Protein AF-A0A937JXT3-F1 (afdb_monomer_lite)

pLDDT: mean 71.72, std 16.92, range [28.88, 92.5]

Foldseek 3Di:
DQKDKDKDWDQQDDDPDDDDDDDDRRATWIKIKIWGNDDDPQFFKKWKAKQVGDTQDIDTDDPGDIDIDGQGGCDDPVDHRDWIKIKIFTHGPVRHTPDIWIWTQDSVRAIDIPNDGDDDD

Secondary structure (DSSP, 8-state):
--EEEEEEEEP------SSS--------EEEEEEEE----TT--EEEEEETTSSEEEEEE--SSEEEEEEEEESS-SSS----EEEEEEEE-SS--EEEEEEEEEPTTS-EEETTEE----

Structure (mmCIF, N/CA/C/O backbone):
data_AF-A0A937JXT3-F1
#
_entry.id   AF-A0A937JXT3-F1
#
loop_
_atom_site.group_PDB
_atom_site.id
_atom_site.type_symbol
_atom_site.label_atom_id
_atom_site.label_alt_id
_atom_site.label_comp_id
_atom_site.label_asym_id
_atom_site.label_entity_id
_atom_site.label_seq_id
_atom_site.pdbx_PDB_ins_code
_atom_site.Cartn_x
_atom_site.Cartn_y
_atom_site.Cartn_z
_atom_site.occupancy
_atom_site.B_iso_or_equiv
_atom_site.auth_seq_id
_atom_site.auth_comp_id
_atom_site.auth_asym_id
_atom_site.auth_atom_id
_atom_site.pdbx_PDB_model_num
ATOM 1 N N . MET A 1 1 ? -14.478 -3.717 0.810 1.00 50.09 1 MET A N 1
ATOM 2 C CA . MET A 1 1 ? -13.106 -3.460 0.317 1.00 50.09 1 MET A CA 1
ATOM 3 C C . MET A 1 1 ? -12.657 -2.158 0.967 1.00 50.09 1 MET A C 1
ATOM 5 O O . MET A 1 1 ? -13.397 -1.197 0.845 1.00 50.09 1 MET A O 1
ATOM 9 N N . LYS A 1 2 ? -11.562 -2.162 1.744 1.00 61.72 2 LYS A N 1
ATOM 10 C CA . LYS A 1 2 ? -11.177 -1.093 2.701 1.00 61.72 2 LYS A CA 1
ATOM 11 C C . LYS A 1 2 ? -10.433 0.109 2.080 1.00 61.72 2 LYS A C 1
ATOM 13 O O . LYS A 1 2 ? -9.911 0.950 2.808 1.00 61.72 2 LYS A O 1
ATOM 18 N N . VAL A 1 3 ? -10.283 0.128 0.755 1.00 60.78 3 VAL A N 1
ATOM 19 C CA . VAL A 1 3 ? -9.265 0.938 0.079 1.00 60.78 3 VAL A CA 1
ATOM 20 C C . VAL A 1 3 ? -9.788 1.471 -1.248 1.00 60.78 3 VAL A C 1
ATOM 22 O O . VAL A 1 3 ? -10.314 0.705 -2.058 1.00 60.78 3 VAL A O 1
ATOM 25 N N . GLU A 1 4 ? -9.591 2.767 -1.457 1.00 67.19 4 GLU A N 1
ATOM 26 C CA . GLU A 1 4 ? -9.644 3.429 -2.757 1.00 67.19 4 GLU A CA 1
ATOM 27 C C . GLU A 1 4 ? -8.205 3.714 -3.204 1.00 67.19 4 GLU A C 1
ATOM 29 O O . GLU A 1 4 ? -7.308 3.884 -2.379 1.00 67.19 4 GLU A O 1
ATOM 34 N N . TYR A 1 5 ? -7.934 3.716 -4.507 1.00 64.62 5 TYR A N 1
ATOM 35 C CA . TYR A 1 5 ? -6.585 3.982 -5.001 1.00 64.62 5 TYR A CA 1
ATOM 36 C C . TYR A 1 5 ? -6.616 4.939 -6.185 1.00 64.62 5 TYR A C 1
ATOM 38 O O . TYR A 1 5 ? -7.552 4.956 -6.986 1.00 64.62 5 TYR A O 1
ATOM 46 N N . LYS A 1 6 ? -5.544 5.719 -6.314 1.00 68.31 6 LYS A N 1
ATOM 47 C CA . LYS A 1 6 ? -5.309 6.602 -7.447 1.00 68.31 6 LYS A CA 1
ATOM 48 C C . LYS A 1 6 ? -3.858 6.484 -7.886 1.00 68.31 6 LYS A C 1
ATOM 50 O O . LYS A 1 6 ? -2.939 6.844 -7.153 1.00 68.31 6 LYS A O 1
ATOM 55 N N . LEU A 1 7 ? -3.662 6.011 -9.112 1.00 61.94 7 LEU A N 1
ATOM 56 C CA . LEU A 1 7 ? -2.362 6.065 -9.766 1.00 61.94 7 LEU A CA 1
ATOM 57 C C . LEU A 1 7 ? -2.123 7.494 -10.259 1.00 61.94 7 LEU A C 1
ATOM 59 O O . LEU A 1 7 ? -3.008 8.099 -10.871 1.00 61.94 7 LEU A O 1
ATOM 63 N N . LYS A 1 8 ? -0.949 8.048 -9.963 1.00 66.62 8 LYS A N 1
ATOM 64 C CA . LYS A 1 8 ? -0.518 9.341 -10.491 1.00 66.62 8 LYS A CA 1
ATOM 65 C C . LYS A 1 8 ? 0.861 9.171 -11.104 1.00 66.62 8 LYS A C 1
ATOM 67 O O . LYS A 1 8 ? 1.830 8.890 -10.406 1.00 66.62 8 LYS A O 1
ATOM 72 N N . GLU A 1 9 ? 0.946 9.381 -12.407 1.00 59.22 9 GLU A N 1
ATOM 73 C CA . GLU A 1 9 ? 2.228 9.621 -13.051 1.00 59.22 9 GLU A CA 1
ATOM 74 C C . GLU A 1 9 ? 2.586 11.088 -12.829 1.00 59.22 9 GLU A C 1
ATOM 76 O O . GLU A 1 9 ? 1.801 11.989 -13.150 1.00 59.22 9 GLU A O 1
ATOM 81 N N . LYS A 1 10 ? 3.734 11.338 -12.200 1.00 60.78 10 LYS A N 1
ATOM 82 C CA . LYS A 1 10 ? 4.259 12.694 -12.103 1.00 60.78 10 LYS A CA 1
ATOM 83 C C . LYS A 1 10 ? 5.113 12.951 -13.341 1.00 60.78 10 LYS A C 1
ATOM 85 O O . LYS A 1 10 ? 6.071 12.205 -13.562 1.00 60.78 10 LYS A O 1
ATOM 90 N N . PRO A 1 11 ? 4.791 13.987 -14.139 1.00 52.75 11 PRO A N 1
ATOM 91 C CA . PRO A 1 11 ? 5.668 14.381 -15.225 1.00 52.75 11 PRO A CA 1
ATOM 92 C C . PRO A 1 11 ? 7.018 14.808 -14.647 1.00 52.75 11 PRO A C 1
ATOM 94 O O . PRO A 1 11 ? 7.087 15.292 -13.512 1.00 52.75 11 PRO A O 1
ATOM 97 N N . ALA A 1 12 ? 8.067 14.662 -15.451 1.00 53.75 12 ALA A N 1
ATOM 98 C CA . ALA A 1 12 ? 9.368 15.268 -15.214 1.00 53.75 12 ALA A CA 1
ATOM 99 C C . ALA A 1 12 ? 9.197 16.716 -14.719 1.00 53.75 12 ALA A C 1
ATOM 101 O O . ALA A 1 12 ? 8.718 17.583 -15.455 1.00 53.75 12 ALA A O 1
ATOM 102 N N . SER A 1 13 ? 9.533 16.998 -13.460 1.00 49.38 13 SER A N 1
ATOM 103 C CA . SER A 1 13 ? 9.467 18.365 -12.951 1.00 49.38 13 SER A CA 1
ATOM 104 C C . SER A 1 13 ? 10.636 19.161 -13.525 1.00 49.38 13 SER A C 1
ATOM 106 O O . SER A 1 13 ? 11.784 18.915 -13.158 1.00 49.38 13 SER A O 1
ATOM 108 N N . LEU A 1 14 ? 10.355 20.132 -14.398 1.00 42.19 14 LEU A N 1
ATOM 109 C CA . LEU A 1 14 ? 11.314 21.171 -14.773 1.00 42.19 14 LEU A CA 1
ATOM 110 C C . LEU A 1 14 ? 11.634 22.004 -13.525 1.00 42.19 14 LEU A C 1
ATOM 112 O O . LEU A 1 14 ? 10.868 22.892 -13.151 1.00 42.19 14 LEU A O 1
ATOM 116 N N . TYR A 1 15 ? 12.765 21.742 -12.875 1.00 40.72 15 TYR A N 1
ATOM 117 C CA . TYR A 1 15 ? 13.354 22.750 -12.000 1.00 40.72 15 TYR A CA 1
ATOM 118 C C . TYR A 1 15 ? 13.845 23.900 -12.888 1.00 40.72 15 TYR A C 1
ATOM 120 O O . TYR A 1 15 ? 14.704 23.702 -13.745 1.00 40.72 15 TYR A O 1
ATOM 128 N N . GLN A 1 16 ? 13.305 25.108 -12.696 1.00 41.12 16 GLN A N 1
ATOM 129 C CA . GLN A 1 16 ? 13.951 26.319 -13.205 1.00 41.12 16 GLN A CA 1
ATOM 130 C C . GLN A 1 16 ? 15.275 26.488 -12.453 1.00 41.12 16 GLN A C 1
ATOM 132 O O . GLN A 1 16 ? 15.296 26.774 -11.256 1.00 41.12 16 GLN A O 1
ATOM 137 N N . GLN A 1 17 ? 16.380 26.238 -13.153 1.00 43.50 17 GLN A N 1
ATOM 138 C CA . GLN A 1 17 ? 17.733 26.328 -12.622 1.00 43.50 17 GLN A CA 1
ATOM 139 C C . GLN A 1 17 ? 18.188 27.796 -12.643 1.00 43.50 17 GLN A C 1
ATOM 141 O O . GLN A 1 17 ? 18.225 28.422 -13.702 1.00 43.50 17 GLN A O 1
ATOM 146 N N . ASN A 1 18 ? 18.591 28.334 -11.491 1.00 43.50 18 ASN A N 1
ATOM 147 C CA . ASN A 1 18 ? 19.549 29.434 -11.470 1.00 43.50 18 ASN A CA 1
ATOM 148 C C . ASN A 1 18 ? 20.945 28.822 -11.655 1.00 43.50 18 ASN A C 1
ATOM 150 O O . ASN A 1 18 ? 21.448 28.153 -10.760 1.00 43.50 18 ASN A O 1
ATOM 154 N N . ASN A 1 19 ? 21.533 29.085 -12.822 1.00 47.09 19 ASN A N 1
ATOM 155 C CA . ASN A 1 19 ? 22.944 28.933 -13.184 1.00 47.09 19 ASN A CA 1
ATOM 156 C C . ASN A 1 19 ? 23.577 27.529 -13.127 1.00 47.09 19 ASN A C 1
ATOM 158 O O . ASN A 1 19 ? 24.168 27.136 -12.126 1.00 47.09 19 ASN A O 1
ATOM 162 N N . GLY A 1 20 ? 23.660 26.907 -14.308 1.00 45.91 20 GLY A N 1
ATOM 163 C CA . GLY A 1 20 ? 24.872 26.214 -14.750 1.00 45.91 20 GLY A CA 1
ATOM 164 C C . GLY A 1 20 ? 24.819 24.689 -14.709 1.00 45.91 20 GLY A C 1
ATOM 165 O O . GLY A 1 20 ? 24.844 24.086 -13.642 1.00 45.91 20 GLY A O 1
ATOM 166 N N . THR A 1 21 ? 24.947 24.092 -15.898 1.00 38.97 21 THR A N 1
ATOM 167 C CA . THR A 1 21 ? 25.153 22.658 -16.205 1.00 38.97 21 THR A CA 1
ATOM 168 C C . THR A 1 21 ? 23.863 21.828 -16.301 1.00 38.97 21 THR A C 1
ATOM 170 O O . THR A 1 21 ? 23.246 21.442 -15.309 1.00 38.97 21 THR A O 1
ATOM 173 N N . LEU A 1 22 ? 23.470 21.574 -17.554 1.00 48.66 22 LEU A N 1
ATOM 174 C CA . LEU A 1 22 ? 22.376 20.711 -18.000 1.00 48.66 22 LEU A CA 1
ATOM 175 C C . LEU A 1 22 ? 22.912 19.293 -18.239 1.00 48.66 22 LEU A C 1
ATOM 177 O O . LEU A 1 22 ? 23.279 18.982 -19.363 1.00 48.66 22 LEU A O 1
ATOM 181 N N . GLU A 1 23 ? 22.927 18.438 -17.222 1.00 43.78 23 GLU A N 1
ATOM 182 C CA . GLU A 1 23 ? 22.918 16.980 -17.411 1.00 43.78 23 GLU A CA 1
ATOM 183 C C . GLU A 1 23 ? 22.148 16.354 -16.246 1.00 43.78 23 GLU A C 1
ATOM 185 O O . GLU A 1 23 ? 22.636 16.339 -15.119 1.00 43.78 23 GLU A O 1
ATOM 190 N N . ASN A 1 24 ? 20.900 15.962 -16.523 1.00 41.91 24 ASN A N 1
ATOM 191 C CA . ASN A 1 24 ? 20.059 14.965 -15.840 1.00 41.91 24 ASN A CA 1
ATOM 192 C C . ASN A 1 24 ? 18.594 15.361 -16.029 1.00 41.91 24 ASN A C 1
ATOM 194 O O . ASN A 1 24 ? 17.974 16.014 -15.189 1.00 41.91 24 ASN A O 1
ATOM 198 N N . SER A 1 25 ? 18.054 14.982 -17.185 1.00 49.69 25 SER A N 1
ATOM 199 C CA . SER A 1 25 ? 16.621 14.939 -17.457 1.00 49.69 25 SER A CA 1
ATOM 200 C C . SER A 1 25 ? 15.942 14.196 -16.303 1.00 49.69 25 SER A C 1
ATOM 202 O O . SER A 1 25 ? 16.152 12.999 -16.136 1.00 49.69 25 SER A O 1
ATOM 204 N N . ILE A 1 26 ? 15.180 14.895 -15.462 1.00 58.06 26 ILE A N 1
ATOM 205 C CA . ILE A 1 26 ? 14.429 14.253 -14.378 1.00 58.06 26 ILE A CA 1
ATOM 206 C C . ILE A 1 26 ? 13.385 13.364 -15.046 1.00 58.06 26 ILE A C 1
ATOM 208 O O . ILE A 1 26 ? 12.520 13.868 -15.752 1.00 58.06 26 ILE A O 1
ATOM 212 N N . LEU A 1 27 ? 13.509 12.051 -14.887 1.00 59.69 27 LEU A N 1
ATOM 213 C CA . LEU A 1 27 ? 12.651 11.089 -15.569 1.00 59.69 27 LEU A CA 1
ATOM 214 C C . LEU A 1 27 ? 11.233 11.093 -14.970 1.00 59.69 27 LEU A C 1
ATOM 216 O O . LEU A 1 27 ? 11.066 11.394 -13.781 1.00 59.69 27 LEU A O 1
ATOM 220 N N . PRO A 1 28 ? 10.199 10.775 -15.770 1.00 63.25 28 PRO A N 1
ATOM 221 C CA . PRO A 1 28 ? 8.847 10.594 -15.256 1.00 63.25 28 PRO A CA 1
ATOM 222 C C . PRO A 1 28 ? 8.833 9.493 -14.188 1.00 63.25 28 PRO A C 1
ATOM 224 O O . PRO A 1 28 ? 9.488 8.458 -14.321 1.00 63.25 28 PRO A O 1
ATOM 227 N N . HIS A 1 29 ? 8.111 9.750 -13.098 1.00 70.56 29 HIS A N 1
ATOM 228 C CA . HIS A 1 29 ? 8.116 8.914 -11.901 1.00 70.56 29 HIS A CA 1
ATOM 229 C C . HIS A 1 29 ? 6.697 8.463 -11.556 1.00 70.56 29 HIS A C 1
ATOM 231 O O . HIS A 1 29 ? 5.757 9.269 -11.538 1.00 70.56 29 HIS A O 1
ATOM 237 N N . LEU A 1 30 ? 6.541 7.175 -11.250 1.00 73.38 30 LEU A N 1
ATOM 238 C CA . LEU A 1 30 ? 5.249 6.581 -10.940 1.00 73.38 30 LEU A CA 1
ATOM 239 C C . LEU A 1 30 ? 5.014 6.534 -9.430 1.00 73.38 30 LEU A C 1
ATOM 241 O O . LEU A 1 30 ? 5.750 5.892 -8.678 1.00 73.38 30 LEU A O 1
ATOM 245 N N . GLU A 1 31 ? 3.939 7.184 -8.987 1.00 82.00 31 GLU A N 1
ATOM 246 C CA . GLU A 1 31 ? 3.476 7.128 -7.604 1.00 82.00 31 GLU A CA 1
ATOM 247 C C . GLU A 1 31 ? 2.091 6.490 -7.526 1.00 82.00 31 GLU A C 1
ATOM 249 O O . GLU A 1 31 ? 1.144 6.888 -8.212 1.00 82.00 31 GLU A O 1
ATOM 254 N N . LEU A 1 32 ? 1.948 5.528 -6.620 1.00 81.50 32 LEU A N 1
ATOM 255 C CA . LEU A 1 32 ? 0.656 4.965 -6.264 1.00 81.50 32 LEU A CA 1
ATOM 256 C C . LEU A 1 32 ? 0.184 5.582 -4.949 1.00 81.50 32 LEU A C 1
ATOM 258 O O . LEU A 1 32 ? 0.763 5.330 -3.893 1.00 81.50 32 LEU A O 1
ATOM 262 N N . ALA A 1 33 ? -0.886 6.374 -5.014 1.00 85.50 33 ALA A N 1
ATOM 263 C CA . ALA A 1 33 ? -1.589 6.848 -3.832 1.00 85.50 33 ALA A CA 1
ATOM 264 C C . ALA A 1 33 ? -2.704 5.858 -3.471 1.00 85.50 33 ALA A C 1
ATOM 266 O O . ALA A 1 33 ? -3.554 5.524 -4.299 1.00 85.50 33 ALA A O 1
ATOM 267 N N . ILE A 1 34 ? -2.689 5.382 -2.233 1.00 82.94 34 ILE A N 1
ATOM 268 C CA . ILE A 1 34 ? -3.642 4.424 -1.685 1.00 82.94 34 ILE A CA 1
ATOM 269 C C . ILE A 1 34 ? -4.367 5.115 -0.537 1.00 82.94 34 ILE A C 1
ATOM 271 O O . ILE A 1 34 ? -3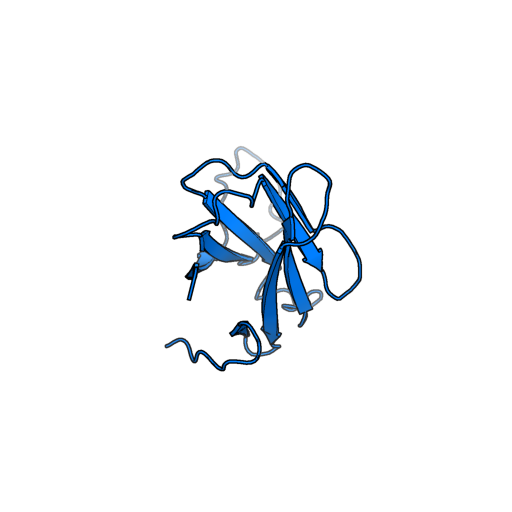.785 5.349 0.524 1.00 82.94 34 ILE A O 1
ATOM 275 N N . ASP A 1 35 ? -5.632 5.444 -0.756 1.00 82.88 35 ASP A N 1
ATOM 276 C CA . ASP A 1 35 ? -6.493 6.065 0.238 1.00 82.88 35 ASP A CA 1
ATOM 277 C C . ASP A 1 35 ? -7.173 4.972 1.065 1.00 82.88 35 ASP A C 1
ATOM 279 O O . ASP A 1 35 ? -7.983 4.175 0.580 1.00 82.88 35 ASP A O 1
ATOM 283 N N . ILE A 1 36 ? -6.825 4.913 2.349 1.00 78.50 36 ILE A N 1
ATOM 284 C CA . ILE A 1 36 ? -7.425 3.960 3.279 1.00 78.50 36 ILE A CA 1
ATOM 285 C C . ILE A 1 36 ? -8.701 4.591 3.833 1.00 78.50 36 ILE A C 1
ATOM 287 O O . ILE A 1 36 ? -8.660 5.451 4.718 1.00 78.50 36 ILE A O 1
ATOM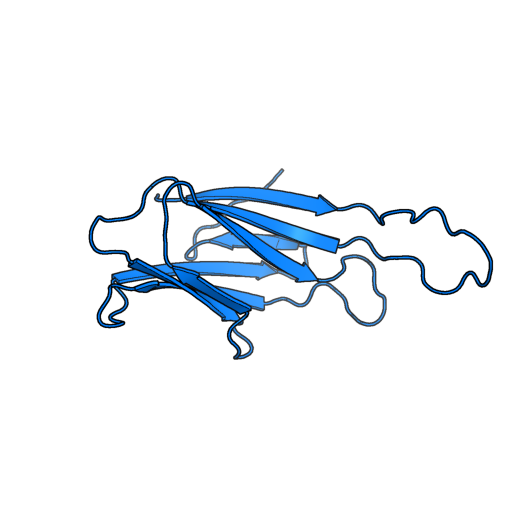 291 N N . THR A 1 37 ? -9.846 4.162 3.303 1.00 76.81 37 THR A N 1
ATOM 292 C CA . THR A 1 37 ? -11.163 4.732 3.628 1.00 76.81 37 THR A CA 1
ATOM 293 C C . THR A 1 37 ? -11.709 4.229 4.962 1.00 76.81 37 THR A C 1
ATOM 295 O O . THR A 1 37 ? -12.447 4.938 5.647 1.00 76.81 37 THR A O 1
ATOM 298 N N . SER A 1 38 ? -11.305 3.029 5.380 1.00 74.62 38 SER A N 1
ATOM 299 C CA . SER A 1 38 ? -11.685 2.436 6.662 1.00 74.62 38 SER A CA 1
ATOM 300 C C . SER A 1 38 ? -10.510 1.690 7.289 1.00 74.62 38 SER A C 1
ATOM 302 O O . SER A 1 38 ? -9.906 0.851 6.624 1.00 74.62 38 SER A O 1
ATOM 304 N N . ILE A 1 39 ? -10.252 1.948 8.572 1.00 76.75 39 ILE A N 1
ATOM 305 C CA . ILE A 1 39 ? -9.392 1.117 9.429 1.00 76.75 39 ILE A CA 1
ATOM 306 C C . ILE A 1 39 ? -10.231 0.557 10.576 1.00 76.75 39 ILE A C 1
ATOM 308 O O . ILE A 1 39 ? -11.139 1.253 11.061 1.00 76.75 39 ILE A O 1
ATOM 312 N N . GLU A 1 40 ? -9.926 -0.671 10.986 1.00 80.94 40 GLU A N 1
ATOM 313 C CA . GLU A 1 40 ? -10.514 -1.283 12.179 1.00 80.94 40 GLU A CA 1
ATOM 314 C C . GLU A 1 40 ? -10.069 -0.521 13.436 1.00 80.94 40 GLU A C 1
ATOM 316 O O . GLU A 1 40 ? -8.998 0.091 13.438 1.00 80.94 40 GLU A O 1
ATOM 321 N N . PRO A 1 41 ? -10.853 -0.546 14.528 1.00 80.38 41 PRO A N 1
ATOM 322 C CA . PRO A 1 41 ? -10.490 0.138 15.772 1.00 80.38 41 PRO A CA 1
ATOM 323 C C . PRO A 1 41 ? -9.153 -0.322 16.373 1.00 80.38 41 PRO A C 1
ATOM 325 O O . PRO A 1 41 ? -8.481 0.458 17.048 1.00 80.38 41 PRO A O 1
ATOM 328 N N . GLU A 1 42 ? -8.786 -1.579 16.131 1.00 85.44 42 GLU A N 1
ATOM 329 C CA . GLU A 1 42 ? -7.580 -2.223 16.657 1.00 85.44 42 GLU A CA 1
ATOM 330 C C . GLU A 1 42 ? -6.344 -1.956 15.782 1.00 85.44 42 GLU A C 1
ATOM 332 O O . GLU A 1 42 ? -5.216 -2.035 16.263 1.00 85.44 42 GLU A O 1
ATOM 337 N N . GLU A 1 43 ? -6.536 -1.559 14.518 1.00 82.25 43 GLU A N 1
ATOM 338 C CA . GLU A 1 43 ? -5.443 -1.251 13.595 1.00 82.25 43 GLU A CA 1
ATOM 339 C C . GLU A 1 43 ? -4.740 0.049 14.023 1.00 82.25 43 GLU A C 1
ATOM 341 O O . GLU A 1 43 ? -5.296 1.151 13.999 1.00 82.25 43 GLU A O 1
ATOM 346 N N . PHE A 1 44 ? -3.467 -0.077 14.393 1.00 86.50 44 PHE A N 1
ATOM 347 C CA . PHE A 1 44 ? -2.669 0.995 14.979 1.00 86.50 44 PHE A CA 1
ATOM 348 C C . PHE A 1 44 ? -1.498 1.434 14.103 1.00 86.50 44 PHE A C 1
ATOM 350 O O . PHE A 1 44 ? -1.140 2.616 14.095 1.00 86.50 44 PHE A O 1
ATOM 357 N N . ARG A 1 45 ? -0.875 0.510 13.374 1.00 91.31 45 ARG A N 1
ATOM 358 C CA . ARG A 1 45 ? 0.310 0.772 12.551 1.00 91.31 45 ARG A CA 1
ATOM 359 C C . ARG A 1 45 ? 0.139 0.138 11.182 1.00 91.31 45 ARG A C 1
ATOM 361 O O . ARG A 1 45 ? -0.484 -0.905 11.041 1.00 91.31 45 ARG A O 1
ATOM 368 N N . VAL A 1 46 ? 0.706 0.789 10.176 1.00 90.19 46 VAL A N 1
ATOM 369 C CA . VAL A 1 46 ? 0.847 0.244 8.833 1.00 90.19 46 VAL A CA 1
ATOM 370 C C . VAL A 1 46 ? 2.314 0.130 8.471 1.00 90.19 46 VAL A C 1
ATOM 372 O O . VAL A 1 46 ? 3.091 1.055 8.709 1.00 90.19 46 VAL A O 1
ATOM 375 N N . ASN A 1 47 ? 2.680 -1.014 7.908 1.00 91.44 47 ASN A N 1
ATOM 376 C CA . ASN A 1 47 ? 4.011 -1.299 7.394 1.00 91.44 47 ASN A CA 1
ATOM 377 C C . ASN A 1 47 ? 3.879 -1.716 5.938 1.00 91.44 47 ASN A C 1
ATOM 379 O O . ASN A 1 47 ? 3.015 -2.518 5.601 1.00 91.44 47 ASN A O 1
ATOM 383 N N . VAL A 1 48 ? 4.732 -1.183 5.081 1.00 90.56 48 VAL A N 1
ATOM 384 C CA . VAL A 1 48 ? 4.810 -1.538 3.673 1.00 90.56 48 VAL A CA 1
ATOM 385 C C . VAL A 1 48 ? 6.161 -2.175 3.436 1.00 90.56 48 VAL A C 1
ATOM 387 O O . VAL A 1 48 ? 7.191 -1.552 3.676 1.00 90.56 48 VAL A O 1
ATOM 390 N N . MET A 1 49 ? 6.141 -3.404 2.947 1.00 90.44 49 MET A N 1
ATOM 391 C CA . MET A 1 49 ? 7.324 -4.184 2.615 1.00 90.44 49 MET A CA 1
ATOM 392 C C . MET A 1 49 ? 7.381 -4.399 1.105 1.00 90.44 49 MET A C 1
ATOM 394 O O . MET A 1 49 ? 6.356 -4.696 0.490 1.00 90.44 49 MET A O 1
ATOM 398 N N . SER A 1 50 ? 8.567 -4.276 0.515 1.00 89.06 50 SER A N 1
ATOM 399 C CA . SER A 1 50 ? 8.825 -4.723 -0.856 1.00 89.06 50 SER A CA 1
ATOM 400 C C . SER A 1 50 ? 8.935 -6.249 -0.893 1.00 89.06 50 SER A C 1
ATOM 402 O O . SER A 1 50 ? 9.428 -6.879 0.047 1.00 89.06 50 SER A O 1
ATOM 404 N N . GLY A 1 51 ? 8.499 -6.846 -2.000 1.00 85.38 51 GLY A N 1
ATOM 405 C CA . GLY A 1 51 ? 8.586 -8.281 -2.257 1.00 85.38 51 GLY A CA 1
ATOM 406 C C . GLY A 1 51 ? 10.020 -8.736 -2.513 1.00 85.38 51 GLY A C 1
ATOM 407 O O . GLY A 1 51 ? 10.319 -9.919 -2.373 1.00 85.38 51 GLY A O 1
ATOM 408 N N . GLN A 1 52 ? 10.917 -7.797 -2.819 1.00 84.25 52 GLN A N 1
ATOM 409 C CA . GLN A 1 52 ? 12.360 -8.023 -2.915 1.00 84.25 52 GLN A CA 1
ATOM 410 C C . GLN A 1 52 ? 13.044 -8.087 -1.539 1.00 84.25 52 GLN A C 1
ATOM 412 O O . GLN A 1 52 ? 14.231 -8.392 -1.454 1.00 84.25 52 GLN A O 1
ATOM 417 N N . GLY A 1 53 ? 12.291 -7.853 -0.461 1.00 78.12 53 GLY A N 1
ATOM 418 C CA . GLY A 1 53 ? 12.810 -7.761 0.894 1.00 78.12 53 GLY A CA 1
ATOM 419 C C . GLY A 1 53 ? 13.238 -6.331 1.207 1.00 78.12 53 GLY A C 1
ATOM 420 O O . GLY A 1 53 ? 14.104 -5.759 0.556 1.00 78.12 53 GLY A O 1
ATOM 421 N N . GLY A 1 54 ? 12.610 -5.736 2.217 1.00 84.50 54 GLY A N 1
ATOM 422 C CA . GLY A 1 54 ? 12.917 -4.379 2.664 1.00 84.50 54 GLY A CA 1
ATOM 423 C C . GLY A 1 54 ? 11.665 -3.626 3.084 1.00 84.50 54 GLY A C 1
ATOM 424 O O . GLY A 1 54 ? 10.611 -3.753 2.460 1.00 84.50 54 GLY A O 1
ATOM 425 N N . GLU A 1 55 ? 11.780 -2.850 4.158 1.00 88.94 55 GLU A N 1
ATOM 426 C CA . GLU A 1 55 ? 10.722 -1.942 4.589 1.00 88.94 55 GLU A CA 1
ATOM 427 C C . GLU A 1 55 ? 10.746 -0.688 3.710 1.00 88.94 55 GLU A C 1
ATOM 429 O O . GLU A 1 55 ? 11.736 0.038 3.661 1.00 88.94 55 GLU A O 1
ATOM 434 N N . VAL A 1 56 ? 9.645 -0.447 3.004 1.00 88.19 56 VAL A N 1
ATOM 435 C CA . VAL A 1 56 ? 9.432 0.749 2.179 1.00 88.19 56 VAL A CA 1
ATOM 436 C C . VAL A 1 56 ? 8.894 1.888 3.036 1.00 88.19 56 VAL A C 1
ATOM 438 O O . VAL A 1 56 ? 9.238 3.051 2.839 1.00 88.19 56 VAL A O 1
ATOM 441 N N . MET A 1 57 ? 8.008 1.566 3.977 1.00 88.62 57 MET A N 1
ATOM 442 C CA . MET A 1 57 ? 7.371 2.551 4.838 1.00 88.62 57 MET A CA 1
ATOM 443 C C . MET A 1 57 ? 6.873 1.896 6.114 1.00 88.62 57 MET A C 1
ATOM 445 O O . MET A 1 57 ? 6.291 0.818 6.077 1.00 88.62 57 MET A O 1
ATOM 449 N N . SER A 1 58 ? 6.965 2.612 7.228 1.00 90.94 58 SER A N 1
ATOM 450 C CA . SER A 1 58 ? 6.257 2.247 8.445 1.00 90.94 58 SER A CA 1
ATOM 451 C C . SER A 1 58 ? 5.711 3.479 9.147 1.00 90.94 58 SER A C 1
ATOM 453 O O . SER A 1 58 ? 6.427 4.455 9.377 1.00 90.94 58 SER A O 1
ATOM 455 N N . LYS A 1 59 ? 4.413 3.477 9.459 1.00 89.38 59 LYS A N 1
ATOM 456 C CA . LYS A 1 59 ? 3.729 4.647 10.015 1.00 89.38 59 LYS A CA 1
ATOM 457 C C . LYS A 1 59 ? 2.605 4.248 10.960 1.00 89.38 59 LYS A C 1
ATOM 459 O O . LYS A 1 59 ? 1.860 3.305 10.719 1.00 89.38 59 LYS A O 1
ATOM 464 N N . ARG A 1 60 ? 2.432 5.017 12.033 1.00 88.88 60 ARG A N 1
ATOM 465 C CA . ARG A 1 60 ? 1.258 4.909 12.907 1.00 88.88 60 ARG A CA 1
ATOM 466 C C . ARG A 1 60 ? 0.016 5.453 12.200 1.00 88.88 60 ARG A C 1
ATOM 468 O O . ARG A 1 60 ? 0.056 6.540 11.619 1.00 88.88 60 ARG A O 1
ATOM 475 N N . LEU A 1 61 ? -1.090 4.727 12.293 1.00 84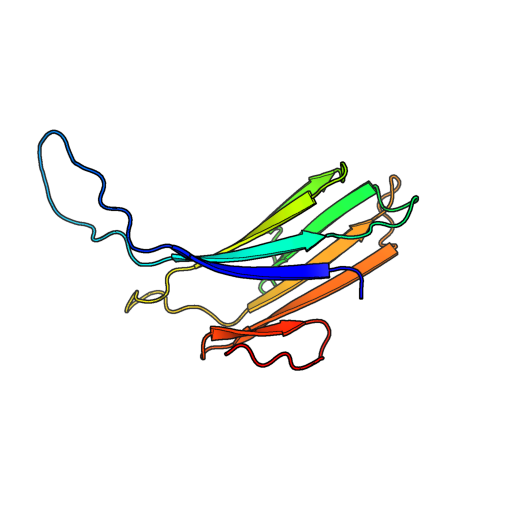.25 61 LEU A N 1
ATOM 476 C CA . LEU A 1 61 ? -2.350 5.097 11.676 1.00 84.25 61 LEU A CA 1
ATOM 477 C C . LEU A 1 61 ? -3.010 6.259 12.449 1.00 84.25 61 LEU A C 1
ATOM 479 O O . LEU A 1 61 ? -3.250 6.173 13.653 1.00 84.25 61 LEU A O 1
ATOM 483 N N . LYS A 1 62 ? -3.294 7.371 11.760 1.00 76.75 62 LYS A N 1
ATOM 484 C CA . LYS A 1 62 ? -4.155 8.478 12.211 1.00 76.75 62 LYS A CA 1
ATOM 485 C C . LYS A 1 62 ? -5.102 8.850 11.067 1.00 76.75 62 LYS A C 1
ATOM 487 O O . LYS A 1 62 ? -4.615 9.298 10.039 1.00 76.75 62 LYS A O 1
ATOM 492 N N . LYS A 1 63 ? -6.418 8.650 11.217 1.00 69.12 63 LYS A N 1
ATOM 493 C CA . LYS A 1 63 ? -7.405 8.953 10.158 1.00 69.12 63 LYS A CA 1
ATOM 494 C C . LYS A 1 63 ? -7.404 10.452 9.785 1.00 69.12 63 LYS A C 1
ATOM 496 O O . LYS A 1 63 ? -7.292 11.271 10.699 1.00 69.12 63 LYS A O 1
ATOM 501 N N . PRO A 1 64 ? -7.641 10.813 8.507 1.00 63.88 64 PRO A N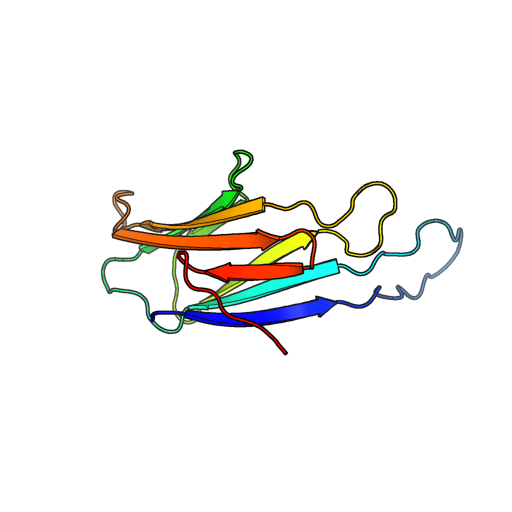 1
ATOM 502 C CA . PRO A 1 64 ? -7.587 9.970 7.301 1.00 63.88 64 PRO A CA 1
ATOM 503 C C . PRO A 1 64 ? -6.138 9.705 6.843 1.00 63.88 64 PRO A C 1
ATOM 505 O O . PRO A 1 64 ? -5.242 10.494 7.139 1.00 63.88 64 PRO A O 1
ATOM 508 N N . ILE A 1 65 ? -5.899 8.602 6.118 1.00 78.12 65 ILE A N 1
ATOM 509 C CA . ILE A 1 65 ? -4.555 8.227 5.646 1.00 78.12 65 ILE A CA 1
ATOM 510 C C . ILE A 1 65 ? -4.557 7.931 4.161 1.00 78.12 65 ILE A C 1
ATOM 512 O O . ILE A 1 65 ? -5.211 6.999 3.700 1.00 78.12 65 ILE A O 1
ATOM 516 N N . THR A 1 66 ? -3.693 8.659 3.470 1.00 82.75 66 THR A N 1
ATOM 517 C CA . THR A 1 66 ? -3.180 8.299 2.156 1.00 82.75 66 THR A CA 1
ATOM 518 C C . THR A 1 66 ? -1.782 7.716 2.336 1.00 82.75 66 THR A C 1
ATOM 520 O O . THR A 1 66 ? -0.922 8.336 2.972 1.00 82.75 66 THR A O 1
ATOM 523 N N . LEU A 1 67 ? -1.548 6.525 1.793 1.00 82.94 67 LEU A N 1
ATOM 524 C CA . LEU A 1 67 ? -0.209 5.971 1.619 1.00 82.94 67 LEU A CA 1
ATOM 525 C C . LEU A 1 67 ? 0.272 6.310 0.216 1.00 82.94 67 LEU A C 1
ATOM 527 O O . LEU A 1 67 ? -0.430 6.037 -0.751 1.00 82.94 67 LEU A O 1
ATOM 531 N N . THR A 1 68 ? 1.471 6.867 0.101 1.00 84.56 68 THR A N 1
ATOM 532 C CA . THR A 1 68 ? 2.102 7.100 -1.200 1.00 84.56 68 THR A CA 1
ATOM 533 C C . THR A 1 68 ? 3.243 6.114 -1.361 1.00 84.56 68 THR A C 1
ATOM 535 O O . THR A 1 68 ? 4.198 6.147 -0.585 1.00 84.56 68 THR A O 1
ATOM 538 N N . LEU A 1 69 ? 3.136 5.234 -2.352 1.00 80.94 69 LEU A N 1
ATOM 539 C CA . LEU A 1 69 ? 4.187 4.300 -2.729 1.00 80.94 69 LEU A CA 1
ATOM 540 C C . LEU A 1 69 ? 4.929 4.831 -3.951 1.00 80.94 69 LEU A C 1
ATOM 542 O O . LEU A 1 69 ? 4.322 5.123 -4.982 1.00 80.94 69 LEU A O 1
ATOM 546 N N . SER A 1 70 ? 6.244 4.947 -3.807 1.00 78.62 70 SER A N 1
ATOM 547 C CA . SER A 1 70 ? 7.177 5.293 -4.873 1.00 78.62 70 SER A CA 1
ATOM 548 C C . SER A 1 70 ? 7.497 4.023 -5.658 1.00 78.62 70 SER A C 1
ATOM 550 O O . SER A 1 70 ? 8.114 3.121 -5.095 1.00 78.62 70 SER A O 1
ATOM 552 N N . LEU A 1 71 ? 7.037 3.916 -6.909 1.00 73.56 71 LEU A N 1
ATOM 553 C CA . LEU A 1 71 ? 7.197 2.695 -7.711 1.00 73.56 71 LEU A CA 1
ATOM 554 C C . LEU A 1 71 ? 8.428 2.734 -8.633 1.00 73.56 71 LEU A C 1
ATOM 556 O O . LEU A 1 71 ? 8.840 1.687 -9.119 1.00 73.56 71 LEU A O 1
ATOM 560 N N . GLY A 1 72 ? 9.026 3.912 -8.848 1.00 69.75 72 GLY A N 1
ATOM 561 C CA . GLY A 1 72 ? 10.221 4.099 -9.679 1.00 69.75 72 GLY A CA 1
ATOM 562 C C . GLY A 1 72 ? 9.973 4.938 -10.936 1.00 69.75 72 GLY A C 1
ATOM 563 O O . GLY A 1 72 ? 8.899 5.522 -11.114 1.00 69.75 72 GLY A O 1
ATOM 564 N N . PHE A 1 73 ? 10.993 5.029 -11.791 1.00 64.69 73 PHE A N 1
ATOM 565 C CA . PHE A 1 73 ? 10.961 5.804 -13.034 1.00 64.69 73 PHE A CA 1
ATOM 566 C C . PHE A 1 73 ? 10.351 4.994 -14.184 1.00 64.69 73 PHE A C 1
ATOM 568 O O . PHE A 1 73 ? 10.477 3.773 -14.235 1.00 64.69 73 PHE A O 1
ATOM 575 N N . THR A 1 74 ? 9.641 5.662 -15.095 1.00 62.88 74 THR A N 1
ATOM 576 C CA . THR A 1 74 ? 8.886 4.995 -16.170 1.00 62.88 74 THR A CA 1
ATOM 577 C C . THR A 1 74 ? 9.584 4.977 -17.529 1.00 62.88 74 THR A C 1
ATOM 579 O O . THR A 1 74 ? 9.029 4.363 -18.442 1.00 62.88 74 THR A O 1
ATOM 582 N N . ASP A 1 75 ? 10.746 5.630 -17.656 1.00 54.69 75 ASP A N 1
ATOM 583 C CA . ASP A 1 75 ? 11.419 5.912 -18.939 1.00 54.69 75 ASP A CA 1
ATOM 584 C C . ASP A 1 75 ? 12.962 5.816 -18.858 1.00 54.69 75 ASP A C 1
ATOM 586 O O . ASP A 1 75 ? 13.671 6.323 -19.727 1.00 54.69 75 ASP A O 1
ATOM 590 N N . ASP A 1 76 ? 13.510 5.201 -17.799 1.00 52.94 76 ASP A N 1
ATOM 591 C CA . ASP A 1 76 ? 14.951 4.931 -17.723 1.00 52.94 76 ASP A CA 1
ATOM 592 C C . ASP A 1 76 ? 15.300 3.677 -18.539 1.00 52.94 76 ASP A C 1
ATOM 594 O O . ASP A 1 76 ? 14.746 2.603 -18.317 1.00 52.94 76 ASP A O 1
ATOM 598 N N . ILE A 1 77 ? 16.270 3.796 -19.447 1.00 50.94 77 ILE A N 1
ATOM 599 C CA . ILE A 1 77 ? 16.807 2.686 -20.252 1.00 50.94 77 ILE A CA 1
ATOM 600 C C . ILE A 1 77 ? 17.566 1.684 -19.354 1.00 50.94 77 ILE A C 1
ATOM 602 O O . ILE A 1 77 ? 17.746 0.524 -19.728 1.00 50.94 77 ILE A O 1
ATOM 606 N N . PHE A 1 78 ? 18.003 2.113 -18.162 1.00 50.16 78 PHE A N 1
ATOM 607 C CA . PHE A 1 78 ? 18.735 1.284 -17.199 1.00 50.16 78 PHE A CA 1
ATOM 608 C C . PHE A 1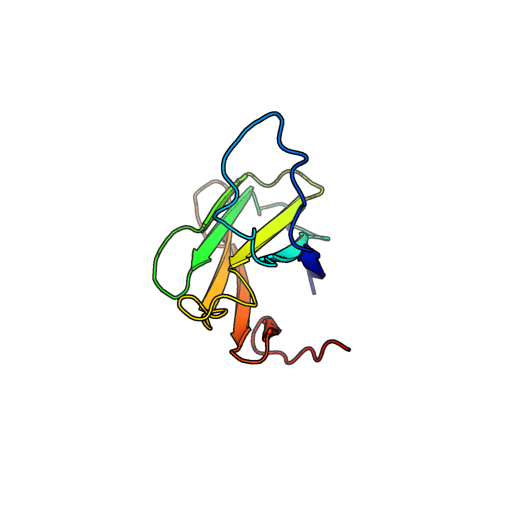 78 ? 17.882 0.773 -16.029 1.00 50.16 78 PHE A C 1
ATOM 610 O O . PHE A 1 78 ? 18.218 -0.264 -15.449 1.00 50.16 78 PHE A O 1
ATOM 617 N N . ASP A 1 79 ? 16.792 1.463 -15.688 1.00 52.38 79 ASP A N 1
ATOM 618 C CA . ASP A 1 79 ? 16.001 1.214 -14.475 1.00 52.38 79 ASP A CA 1
ATOM 619 C C . ASP A 1 79 ? 14.491 1.307 -14.763 1.00 52.38 79 ASP A C 1
ATOM 621 O O . ASP A 1 79 ? 13.739 2.037 -14.117 1.00 52.38 79 ASP A O 1
ATOM 625 N N . ASP A 1 80 ? 14.064 0.551 -15.782 1.00 58.69 80 ASP A N 1
ATOM 626 C CA . ASP A 1 80 ? 12.665 0.230 -16.090 1.00 58.69 80 ASP A CA 1
ATOM 627 C C . ASP A 1 80 ? 11.839 0.012 -14.811 1.00 58.69 80 ASP A C 1
ATOM 629 O O . ASP A 1 80 ? 12.346 -0.530 -13.824 1.00 58.69 80 ASP A O 1
ATOM 633 N N . LEU A 1 81 ? 10.535 0.322 -14.853 1.00 66.12 81 LEU A N 1
ATOM 634 C CA . LEU A 1 81 ? 9.597 -0.023 -13.780 1.00 66.12 81 LEU A CA 1
ATOM 635 C C . LEU A 1 81 ? 9.695 -1.527 -13.470 1.00 66.12 81 LEU A C 1
ATOM 637 O O . LEU A 1 81 ? 9.123 -2.376 -14.165 1.00 66.12 81 LEU A O 1
ATOM 641 N N . LYS A 1 82 ? 10.437 -1.866 -12.414 1.00 70.62 82 LYS A N 1
ATOM 642 C CA . LYS A 1 82 ? 10.677 -3.254 -12.034 1.00 70.62 82 LYS A CA 1
ATOM 643 C C . LYS A 1 82 ? 9.386 -3.825 -11.462 1.00 70.62 82 LYS A C 1
ATOM 645 O O . LYS A 1 82 ? 8.823 -3.250 -10.531 1.00 70.62 82 LYS A O 1
ATOM 650 N N . PRO A 1 83 ? 8.910 -4.970 -11.979 1.00 79.31 83 PRO A N 1
ATOM 651 C CA . PRO A 1 83 ? 7.817 -5.677 -11.345 1.00 79.31 83 PRO A CA 1
ATOM 652 C C . PRO A 1 83 ? 8.178 -5.975 -9.901 1.00 79.31 83 PRO A C 1
ATOM 654 O O . PRO A 1 83 ? 9.215 -6.580 -9.623 1.00 79.31 83 PRO A O 1
ATOM 657 N N . ASP A 1 84 ? 7.299 -5.578 -8.998 1.00 86.06 84 ASP A N 1
ATOM 658 C CA . ASP A 1 84 ? 7.453 -5.837 -7.579 1.00 86.06 84 ASP A CA 1
ATOM 659 C C . ASP A 1 84 ? 6.086 -6.138 -6.964 1.00 86.06 84 ASP A C 1
ATOM 661 O O . ASP A 1 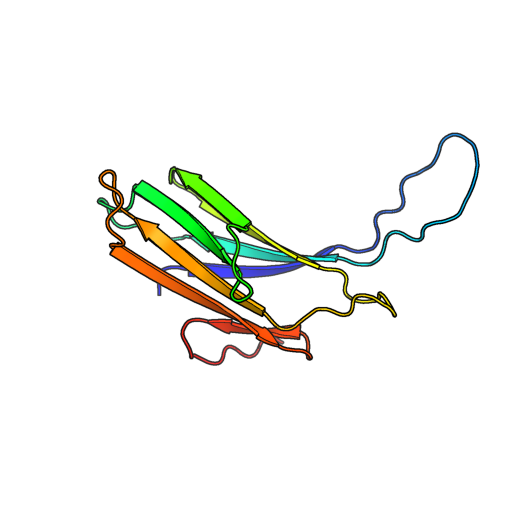84 ? 5.027 -5.870 -7.539 1.00 86.06 84 ASP A O 1
ATOM 665 N N . THR A 1 85 ? 6.104 -6.764 -5.797 1.00 89.12 85 THR A N 1
ATOM 666 C CA . THR A 1 85 ? 4.922 -6.999 -4.981 1.00 89.12 85 THR A CA 1
ATOM 667 C C . THR A 1 85 ? 5.094 -6.291 -3.654 1.00 89.12 85 THR A C 1
ATOM 669 O O . THR A 1 85 ? 5.904 -6.698 -2.837 1.00 89.12 85 THR A O 1
ATOM 672 N N . TYR A 1 86 ? 4.287 -5.273 -3.396 1.00 89.56 86 TYR A N 1
ATOM 673 C CA . TYR A 1 86 ? 4.260 -4.599 -2.109 1.00 89.56 86 TYR A CA 1
ATOM 674 C C . TYR A 1 86 ? 3.255 -5.272 -1.183 1.00 89.56 86 TYR A C 1
ATOM 676 O O . TYR A 1 86 ? 2.107 -5.529 -1.555 1.00 89.56 86 TYR A O 1
ATOM 684 N N . HIS A 1 87 ? 3.685 -5.530 0.043 1.00 89.88 87 HIS A N 1
ATOM 685 C CA . HIS A 1 87 ? 2.856 -6.059 1.112 1.00 89.88 87 HIS A CA 1
ATOM 686 C C . HIS A 1 87 ? 2.612 -4.961 2.138 1.00 89.88 87 HIS A C 1
ATOM 688 O O . HIS A 1 87 ? 3.542 -4.484 2.779 1.00 89.88 87 HIS A O 1
ATOM 694 N N . ILE A 1 88 ? 1.359 -4.557 2.284 1.00 89.62 88 ILE A N 1
ATOM 695 C CA . ILE A 1 88 ? 0.907 -3.542 3.226 1.00 89.62 88 ILE A CA 1
ATOM 696 C C . ILE A 1 88 ? 0.250 -4.280 4.390 1.00 89.62 88 ILE A C 1
ATOM 698 O O . ILE A 1 88 ? -0.826 -4.852 4.232 1.00 89.62 88 ILE A O 1
ATOM 702 N N . TYR A 1 89 ? 0.904 -4.289 5.542 1.00 89.50 89 TYR A N 1
ATOM 703 C CA . TYR A 1 89 ? 0.440 -4.923 6.769 1.00 89.50 89 TYR A CA 1
ATOM 704 C C . TYR A 1 89 ? -0.153 -3.883 7.704 1.00 89.50 89 TYR A C 1
ATOM 706 O O . TYR A 1 89 ? 0.476 -2.857 7.964 1.00 89.50 89 TYR A O 1
ATOM 714 N N . PHE A 1 90 ? -1.328 -4.174 8.245 1.00 88.25 90 PHE A N 1
ATOM 715 C CA . PHE A 1 90 ? -1.952 -3.411 9.313 1.00 88.25 90 PHE A CA 1
ATOM 716 C C . PHE A 1 90 ? -1.821 -4.212 10.598 1.00 88.25 90 PHE A C 1
ATOM 718 O O . PHE A 1 90 ? -2.267 -5.358 10.658 1.00 88.25 90 PHE A O 1
ATOM 725 N N . SER A 1 91 ? -1.189 -3.623 11.604 1.00 89.69 91 SER A N 1
ATOM 726 C CA . SER A 1 91 ? -0.942 -4.268 12.887 1.00 89.69 91 SER A CA 1
ATOM 727 C C . SER A 1 91 ? -1.557 -3.479 14.032 1.00 89.69 91 SER A C 1
ATOM 729 O O . SER A 1 91 ? -1.794 -2.269 13.914 1.00 89.69 91 SER A O 1
ATOM 731 N N . ASP A 1 92 ? -1.781 -4.155 15.149 1.00 91.69 92 ASP A N 1
ATOM 732 C CA . ASP A 1 92 ? -2.190 -3.525 16.397 1.00 91.69 92 ASP A CA 1
ATOM 733 C C . ASP A 1 92 ? -1.012 -2.834 17.118 1.00 91.69 92 ASP A C 1
ATOM 735 O O . ASP A 1 92 ? 0.039 -2.539 16.528 1.00 91.69 92 ASP A O 1
ATOM 739 N N . LYS A 1 93 ? -1.228 -2.477 18.389 1.00 91.19 93 LYS A N 1
ATOM 740 C CA . LYS A 1 93 ? -0.223 -1.832 19.247 1.00 91.19 93 LYS A CA 1
ATOM 741 C C . LYS A 1 93 ? 0.879 -2.783 19.703 1.00 91.19 93 LYS A C 1
ATOM 743 O O . LYS A 1 93 ? 1.981 -2.301 19.962 1.00 91.19 93 LYS A O 1
ATOM 748 N N . ASP A 1 94 ? 0.568 -4.067 19.806 1.00 92.50 94 ASP A N 1
ATOM 749 C CA . ASP A 1 94 ? 1.471 -5.112 20.277 1.00 92.50 94 ASP A CA 1
ATOM 750 C C . ASP A 1 94 ? 2.327 -5.663 19.122 1.00 92.50 94 ASP A C 1
ATOM 752 O O . ASP A 1 94 ? 3.381 -6.258 19.341 1.00 92.50 94 ASP A O 1
ATOM 756 N N . GLY A 1 95 ? 1.952 -5.329 17.883 1.00 87.06 95 GLY A N 1
ATOM 757 C CA . GLY A 1 95 ? 2.671 -5.668 16.660 1.00 87.06 95 GLY A CA 1
ATOM 758 C C . GLY A 1 95 ? 2.045 -6.832 15.901 1.00 87.06 95 GLY A C 1
ATOM 759 O O . GLY A 1 95 ? 2.568 -7.203 14.848 1.00 87.06 95 GLY A O 1
ATOM 760 N N . ASP A 1 96 ? 0.920 -7.362 16.379 1.00 87.81 96 ASP A N 1
ATOM 761 C CA . ASP A 1 96 ? 0.221 -8.459 15.731 1.00 87.81 96 ASP A CA 1
ATOM 762 C C . ASP A 1 96 ? -0.460 -7.965 14.456 1.00 87.81 96 ASP A C 1
ATOM 764 O O . ASP A 1 96 ? -1.125 -6.926 14.421 1.00 87.81 96 ASP A O 1
ATOM 768 N N . ILE A 1 97 ? -0.254 -8.702 13.364 1.00 88.25 97 ILE A N 1
ATOM 769 C CA . ILE A 1 97 ? -0.808 -8.366 12.052 1.00 88.25 97 ILE A CA 1
ATOM 770 C C . ILE A 1 97 ? -2.292 -8.735 12.043 1.00 88.25 97 ILE A C 1
ATOM 772 O O . ILE A 1 97 ? -2.648 -9.909 12.099 1.00 88.25 97 ILE A O 1
ATOM 776 N N . LEU A 1 98 ? -3.151 -7.730 11.898 1.00 85.25 98 LEU A N 1
ATOM 777 C CA . LEU A 1 98 ? -4.603 -7.892 11.839 1.00 85.25 98 LEU A CA 1
ATOM 778 C C . LEU A 1 98 ? -5.111 -8.032 10.406 1.00 85.25 98 LEU A C 1
ATOM 780 O O . LEU A 1 98 ? -6.077 -8.747 10.139 1.00 85.25 98 LEU A O 1
ATOM 784 N N . SER A 1 99 ? -4.488 -7.325 9.462 1.00 84.62 99 SER A N 1
ATOM 785 C CA . SER A 1 99 ? -4.895 -7.383 8.062 1.00 84.62 99 SER A CA 1
ATOM 786 C C . SER A 1 99 ? -3.748 -7.083 7.099 1.00 84.62 99 SER A C 1
ATOM 788 O O . SER A 1 99 ? -2.706 -6.540 7.473 1.00 84.62 99 SER A O 1
ATOM 790 N N . GLN A 1 100 ? -3.930 -7.474 5.837 1.00 87.56 100 GLN A N 1
ATOM 791 C CA . GLN A 1 100 ? -2.925 -7.321 4.790 1.00 87.56 100 GLN A CA 1
ATOM 792 C C . GLN A 1 100 ? -3.564 -6.908 3.458 1.00 87.56 100 GLN A C 1
ATOM 794 O O . GLN A 1 100 ? -4.627 -7.397 3.068 1.00 87.56 100 GLN A O 1
ATOM 799 N N . LEU A 1 101 ? -2.866 -6.041 2.726 1.00 85.56 101 LEU A N 1
ATOM 800 C CA . LEU A 1 101 ? -3.113 -5.719 1.327 1.00 85.56 101 LEU A CA 1
ATOM 801 C C . LEU A 1 101 ? -1.851 -6.004 0.505 1.00 85.56 101 LEU A C 1
ATOM 803 O O . LEU A 1 101 ? -0.768 -5.522 0.812 1.00 85.56 101 LEU A O 1
ATOM 807 N N . LYS A 1 102 ? -1.994 -6.781 -0.562 1.00 87.81 102 LYS A N 1
ATOM 808 C CA . LYS A 1 102 ? -0.945 -7.090 -1.532 1.00 87.81 102 LYS A CA 1
ATOM 809 C C . LYS A 1 102 ? -1.175 -6.270 -2.794 1.00 87.81 102 LYS A C 1
ATOM 811 O O . LYS A 1 102 ? -2.264 -6.338 -3.363 1.00 87.81 102 LYS A O 1
ATOM 816 N N . VAL A 1 103 ? -0.156 -5.546 -3.240 1.00 86.44 103 VAL A N 1
ATOM 817 C CA . VAL A 1 103 ? -0.158 -4.750 -4.472 1.00 86.44 103 VAL A CA 1
ATOM 818 C C . VAL A 1 103 ? 0.916 -5.299 -5.396 1.00 86.44 103 VAL A C 1
ATOM 820 O O . VAL A 1 103 ? 2.090 -5.257 -5.053 1.00 86.44 103 VAL A O 1
ATOM 823 N N . GLN A 1 104 ? 0.544 -5.819 -6.560 1.00 86.56 104 GLN A N 1
ATOM 824 C CA . GLN A 1 104 ? 1.510 -6.251 -7.569 1.00 86.56 104 GLN A CA 1
ATOM 825 C C . GLN A 1 104 ? 1.610 -5.215 -8.673 1.00 86.56 104 GLN A C 1
ATOM 827 O O . GLN A 1 104 ? 0.594 -4.865 -9.270 1.00 86.56 104 GLN A O 1
ATOM 832 N N . VAL A 1 105 ? 2.834 -4.803 -8.977 1.00 83.50 105 VAL A N 1
ATOM 833 C CA . VAL A 1 105 ? 3.178 -3.989 -10.139 1.00 83.50 105 VAL A CA 1
ATOM 834 C C . VAL A 1 105 ? 3.718 -4.920 -11.217 1.00 83.50 105 VAL A C 1
ATOM 836 O O . VAL A 1 105 ? 4.611 -5.731 -10.965 1.00 83.50 105 VAL A O 1
ATOM 839 N N . LYS A 1 106 ? 3.146 -4.861 -12.417 1.00 81.56 106 LYS A N 1
ATOM 840 C CA . LYS A 1 106 ? 3.584 -5.653 -13.573 1.00 81.56 106 LYS A CA 1
ATOM 841 C C . LYS A 1 106 ? 4.437 -4.803 -14.518 1.00 81.56 106 LYS A C 1
ATOM 843 O O . LYS A 1 106 ? 4.429 -3.578 -14.450 1.00 81.56 106 LYS A O 1
ATOM 848 N N . LYS A 1 107 ? 5.146 -5.470 -15.439 1.00 74.50 107 LYS A N 1
ATOM 849 C CA . LYS A 1 107 ? 5.999 -4.814 -16.454 1.00 74.50 107 LYS A CA 1
ATOM 850 C C . LYS A 1 107 ? 5.224 -3.857 -17.358 1.00 74.50 107 LYS A C 1
ATOM 852 O O . LYS A 1 107 ? 5.766 -2.862 -17.807 1.00 74.50 107 LYS A O 1
ATOM 857 N N . ASP A 1 108 ? 3.957 -4.159 -17.615 1.00 73.94 108 ASP A N 1
ATOM 858 C CA . ASP A 1 108 ? 3.054 -3.341 -18.430 1.00 73.94 108 ASP A CA 1
ATOM 859 C C . ASP A 1 108 ? 2.425 -2.176 -17.646 1.00 73.94 108 ASP A C 1
ATOM 861 O O . ASP A 1 108 ? 1.461 -1.571 -18.110 1.00 73.94 108 ASP A O 1
ATOM 865 N N . LYS A 1 109 ? 2.952 -1.868 -16.453 1.00 69.25 109 LYS A N 1
ATOM 866 C CA . LYS A 1 109 ? 2.446 -0.840 -15.533 1.00 69.25 109 LYS A CA 1
ATOM 867 C C . LYS A 1 109 ? 1.058 -1.158 -14.951 1.00 69.25 109 LYS A C 1
ATOM 869 O O . LYS A 1 109 ? 0.478 -0.315 -14.266 1.00 69.25 109 LYS A O 1
ATOM 874 N N . SER A 1 110 ? 0.524 -2.369 -15.155 1.00 75.00 110 SER A N 1
ATOM 875 C CA . SER A 1 110 ? -0.728 -2.789 -14.518 1.00 75.00 110 SER A CA 1
ATOM 876 C C . SER A 1 110 ? -0.544 -3.069 -13.021 1.00 75.00 110 SER A C 1
ATOM 878 O O . SER A 1 110 ? 0.516 -3.514 -12.565 1.00 75.00 110 SER A O 1
ATOM 880 N N . LEU A 1 111 ? -1.601 -2.790 -12.249 1.00 76.62 111 LEU A N 1
ATOM 881 C CA . LEU A 1 111 ? -1.644 -2.959 -10.797 1.00 76.62 111 LEU A CA 1
ATOM 882 C C . LEU A 1 111 ? -2.685 -4.005 -10.410 1.00 76.62 111 LEU A C 1
ATOM 884 O O . LEU A 1 111 ? -3.845 -3.908 -10.806 1.00 76.62 111 LEU A O 1
ATOM 888 N N . HIS A 1 112 ? -2.290 -5.003 -9.623 1.00 80.88 112 HIS A N 1
ATOM 889 C CA . HIS A 1 112 ? -3.210 -6.015 -9.097 1.00 80.88 112 HIS A CA 1
ATOM 890 C C . HIS A 1 112 ? -3.271 -5.928 -7.574 1.00 80.88 112 HIS A C 1
ATOM 892 O O . HIS A 1 112 ? -2.233 -5.872 -6.916 1.00 80.88 112 HIS A O 1
ATOM 898 N N . PHE A 1 113 ? -4.476 -5.991 -7.009 1.00 81.75 113 PHE A N 1
ATOM 899 C CA . PHE A 1 113 ? -4.689 -5.914 -5.564 1.00 81.75 113 PHE A CA 1
ATOM 900 C C . PHE A 1 113 ? -5.277 -7.226 -5.040 1.00 81.75 113 PHE A C 1
ATOM 902 O O . PHE A 1 113 ? -6.304 -7.671 -5.545 1.00 81.75 113 PHE A O 1
ATOM 909 N N . ASN A 1 114 ? -4.668 -7.834 -4.013 1.00 75.06 114 ASN A N 1
ATOM 910 C CA . ASN A 1 114 ? -5.174 -9.044 -3.334 1.00 75.06 114 ASN A CA 1
ATOM 911 C C . ASN A 1 114 ? -5.640 -10.160 -4.294 1.00 75.06 114 ASN A C 1
ATOM 913 O O . ASN A 1 114 ? -6.714 -10.735 -4.121 1.00 75.06 114 ASN A O 1
ATOM 917 N N . ASP A 1 115 ? -4.848 -10.412 -5.342 1.00 58.16 115 ASP A N 1
ATOM 918 C CA . ASP A 1 115 ? -5.118 -11.387 -6.410 1.00 58.16 115 ASP A CA 1
ATOM 919 C C . ASP A 1 115 ? -6.450 -11.165 -7.173 1.00 58.16 115 ASP A C 1
ATOM 921 O O . ASP A 1 115 ? -6.882 -12.013 -7.953 1.00 58.16 115 ASP A O 1
ATOM 925 N N . ARG A 1 116 ? -7.078 -9.987 -7.029 1.00 45.81 116 ARG A N 1
ATOM 926 C CA . ARG A 1 116 ? -8.162 -9.505 -7.893 1.00 45.81 116 ARG A CA 1
ATOM 927 C C . ARG A 1 116 ? -7.600 -8.578 -8.968 1.00 45.81 116 ARG A C 1
ATOM 929 O O . ARG A 1 116 ? -6.895 -7.608 -8.684 1.00 45.81 116 ARG A O 1
ATOM 936 N N . PHE A 1 117 ? -7.932 -8.891 -10.217 1.00 36.97 117 PHE A N 1
ATOM 937 C CA . PHE A 1 117 ? -7.622 -8.066 -11.378 1.00 36.97 117 PHE A CA 1
ATOM 938 C C . PHE A 1 117 ? -8.447 -6.780 -11.319 1.00 36.97 117 PHE A C 1
ATOM 940 O O . PHE A 1 117 ? -9.678 -6.842 -11.301 1.00 36.97 117 PHE A O 1
ATOM 947 N N . VAL A 1 118 ? -7.784 -5.624 -11.306 1.00 43.28 118 VAL A N 1
ATOM 948 C CA . VAL A 1 118 ? -8.450 -4.348 -11.564 1.00 43.28 118 VAL A CA 1
ATOM 949 C C . VAL A 1 118 ? -7.774 -3.727 -12.773 1.00 43.28 118 VAL A C 1
ATOM 951 O O . VAL A 1 118 ? -6.660 -3.219 -12.703 1.00 43.28 118 VAL A O 1
ATOM 954 N N . ARG A 1 119 ? -8.442 -3.844 -13.919 1.00 28.88 119 ARG A N 1
ATOM 955 C CA . ARG A 1 119 ? -8.029 -3.185 -15.156 1.00 28.88 119 ARG A CA 1
ATOM 956 C C . ARG A 1 119 ? -8.229 -1.684 -14.952 1.00 28.88 119 ARG A C 1
ATOM 958 O O . ARG A 1 119 ? -9.363 -1.277 -14.717 1.00 28.88 119 ARG A O 1
ATOM 965 N N . ASN A 1 120 ? -7.173 -0.879 -15.027 1.00 38.94 120 ASN A N 1
ATOM 966 C CA . ASN A 1 120 ? -7.343 0.567 -15.184 1.00 38.94 120 ASN A CA 1
ATOM 967 C C . ASN A 1 120 ? -7.321 0.934 -16.673 1.00 38.94 120 ASN A C 1
ATOM 969 O O . ASN A 1 120 ? -6.672 0.254 -17.471 1.00 38.94 120 ASN A O 1
ATOM 973 N N . LEU A 1 121 ? -8.132 1.954 -16.968 1.00 35.34 121 LEU A N 1
ATOM 974 C CA . LEU A 1 121 ? -8.443 2.590 -18.250 1.00 35.34 121 LEU A CA 1
ATOM 975 C C . LEU A 1 121 ? -7.216 3.173 -18.955 1.00 35.34 121 LEU A C 1
ATOM 977 O O . LEU A 1 121 ? -6.353 3.723 -18.237 1.00 35.34 121 LEU A O 1
#

Organism: NCBI:txid2803949

Radius of gyration: 16.7 Å; chains: 1; bounding box: 38×41×40 Å

Sequence (121 aa):
MKVEYKLKEKPASLYQQNNGTLENSILPHLELAIDITSIEPEEFRVNVMSGQGGEVMSKRLKKPITLTLSLGFTDDIFDDLKPDTYHIYFSDKDGDILSQLKVQVKKDKSLHFNDRFVRNL